Protein AF-A0A2Z6U9G6-F1 (afdb_monomer)

Secondary structure (DSSP, 8-state):
-HHHHHHHHHTT-S-HHHHHHHHHHHHHTT-TTTHHHHHHHHHHHHHHHHIIIIIHHHHHHHHHHHHHHHHHTT-TT-TT-TT-SS-EE-HHHHTTSSSEEEEEEE--TT-SS-EEEEEEESSTTSPPEEEEE-TTS-EEEES-HHHHHHHHHHHH-TTSS--

pLDDT: mean 85.96, std 12.74, range [32.06, 97.88]

Foldseek 3Di:
DLVVVLVCLVVLVDDLVRLVVVLVVCVVVVVVVCNVSSVVSNVVNVVVVLCVLFAVVQQVVQVVLVCVLCVVVVVVPLPQFPVDDGKDWDPCVVVVQFSGKIKDWGDGPPAPFIKMKMWTHRDPPGQIKIWIDASPDDIDIDRDSVVSSVVNVVSPPPDPPDD

Radius of gyration: 22.4 Å; Cα contacts (8 Å, |Δi|>4): 231; chains: 1; bounding box: 48×33×66 Å

Solvent-accessible surface area (backbone atoms only — not comparable to full-atom values): 9119 Å² total; per-residue (Å²): 116,68,63,63,51,52,52,35,40,77,70,59,72,57,54,70,70,55,40,54,52,49,44,55,49,26,62,76,68,68,38,67,87,52,47,64,56,42,55,48,38,52,51,50,51,49,52,52,50,47,37,61,71,54,38,45,56,40,46,51,49,42,50,52,52,52,52,50,52,26,56,74,70,70,41,76,72,58,80,68,37,76,74,56,89,61,81,40,75,34,69,50,31,76,73,65,71,21,66,26,30,21,26,40,58,46,19,58,83,92,49,94,47,54,25,36,46,33,30,35,26,57,44,96,88,47,71,64,34,28,37,31,33,29,49,87,51,75,74,45,77,42,75,44,70,66,62,42,51,50,54,45,53,58,52,66,64,73,81,85,86,86,129

Mean predicted aligned error: 8.93 Å

Sequence (163 aa):
MSDKIVEGIKSGKYDRKQLENLYSNAERLERTELIPFIKEGLKELDSRSYSKRFVKPIRDKVKSIAEEIANSEGWGNWRSNKVGNGIKAGGEMLNGELLAEFYFSYKHESWKRSSYLSVFQKNEDSTVRYTVHSHNKDMVTVDTSNEAIELFKEAIKTEQTNA

Structure (mmCIF, N/CA/C/O backbone):
data_AF-A0A2Z6U9G6-F1
#
_entry.id   AF-A0A2Z6U9G6-F1
#
loop_
_atom_site.group_PDB
_atom_site.id
_atom_site.type_symbol
_atom_site.label_atom_id
_atom_site.label_alt_id
_atom_site.label_comp_id
_atom_site.label_asym_id
_atom_site.label_entity_id
_atom_site.label_seq_id
_atom_site.pdbx_PDB_ins_code
_atom_site.Cartn_x
_atom_site.Cartn_y
_atom_site.Cartn_z
_atom_site.occupancy
_atom_site.B_iso_or_equiv
_atom_site.auth_seq_id
_atom_site.auth_comp_id
_atom_site.auth_asym_id
_atom_site.auth_atom_id
_atom_site.pdbx_PDB_model_num
ATOM 1 N N . MET A 1 1 ? -15.661 19.763 31.426 1.00 60.97 1 MET A N 1
ATOM 2 C CA . MET A 1 1 ? -14.942 18.482 31.689 1.00 60.97 1 MET A CA 1
ATOM 3 C C . MET A 1 1 ? -14.998 17.564 30.473 1.00 60.97 1 MET A C 1
ATOM 5 O O . MET A 1 1 ? -13.963 17.005 30.135 1.00 60.97 1 MET A O 1
ATOM 9 N N . SER A 1 2 ? -16.152 17.459 29.795 1.00 71.19 2 SER A N 1
ATOM 10 C CA . SER A 1 2 ? -16.288 16.782 28.494 1.00 71.19 2 SER A CA 1
ATOM 11 C C . SER A 1 2 ? -15.291 17.295 27.442 1.00 71.19 2 SER A C 1
ATOM 13 O O . SER A 1 2 ? -14.705 16.488 26.733 1.00 71.19 2 SER A O 1
ATOM 15 N N . ASP A 1 3 ? -14.990 18.597 27.420 1.00 81.56 3 ASP A N 1
ATOM 16 C CA . ASP A 1 3 ? -14.116 19.203 26.396 1.00 81.56 3 ASP A CA 1
ATOM 17 C C . ASP A 1 3 ? -12.684 18.652 26.409 1.00 81.56 3 ASP A C 1
ATOM 19 O O . ASP A 1 3 ? -12.157 18.276 25.368 1.00 81.56 3 ASP A O 1
ATOM 23 N N . LYS A 1 4 ? -12.087 18.475 27.597 1.00 90.38 4 LYS A N 1
ATOM 24 C CA . LYS A 1 4 ? -10.744 17.876 27.734 1.00 90.38 4 LYS A CA 1
ATOM 25 C C . LYS A 1 4 ? -10.699 16.423 27.262 1.00 90.38 4 LYS A C 1
ATOM 27 O O . LYS A 1 4 ? -9.665 15.952 26.794 1.00 90.38 4 LYS A O 1
ATOM 32 N N . ILE A 1 5 ? -11.806 15.698 27.426 1.00 89.50 5 ILE A N 1
ATOM 33 C CA . ILE A 1 5 ? -11.925 14.313 26.970 1.00 89.50 5 ILE A CA 1
ATOM 34 C C . ILE A 1 5 ? -12.022 14.293 25.442 1.00 89.50 5 ILE A C 1
ATOM 36 O O . ILE A 1 5 ? -11.287 13.545 24.805 1.00 89.50 5 ILE A O 1
ATOM 40 N N . VAL A 1 6 ? -12.848 15.160 24.849 1.00 91.19 6 VAL A N 1
ATOM 41 C CA . VAL A 1 6 ? -12.969 15.301 23.389 1.00 91.19 6 VAL A CA 1
ATOM 42 C C . VAL A 1 6 ? -11.640 15.714 22.749 1.00 91.19 6 VAL A C 1
ATOM 44 O O . VAL A 1 6 ? -11.227 15.105 21.765 1.00 91.19 6 VAL A O 1
ATOM 47 N N . GLU A 1 7 ? -10.926 16.685 23.320 1.00 92.25 7 GLU A N 1
ATOM 48 C CA . GLU A 1 7 ? -9.577 17.068 22.875 1.00 92.25 7 GLU A CA 1
ATOM 49 C C . GLU A 1 7 ? -8.587 15.898 22.966 1.00 92.25 7 GLU A C 1
ATOM 51 O O . GLU A 1 7 ? -7.790 15.673 22.051 1.00 92.25 7 GLU A O 1
ATOM 56 N N . GLY A 1 8 ? -8.658 15.106 24.040 1.00 90.56 8 GLY A N 1
ATOM 57 C CA . GLY A 1 8 ? -7.858 13.892 24.194 1.00 90.56 8 GLY A CA 1
ATOM 58 C C . GLY A 1 8 ? -8.148 12.844 23.114 1.00 90.56 8 GLY A C 1
ATOM 59 O O . GLY A 1 8 ? -7.222 12.228 22.592 1.00 90.56 8 GLY A O 1
ATOM 60 N N . ILE A 1 9 ? -9.416 12.669 22.731 1.00 89.25 9 ILE A N 1
ATOM 61 C CA . ILE A 1 9 ? -9.805 11.747 21.656 1.00 89.25 9 ILE A CA 1
ATOM 62 C C . ILE A 1 9 ? -9.273 12.243 20.307 1.00 89.25 9 ILE A C 1
ATOM 64 O O . ILE A 1 9 ? -8.567 11.504 19.626 1.00 89.25 9 ILE A O 1
ATOM 68 N N . LYS A 1 10 ? -9.528 13.510 19.958 1.00 87.31 10 LYS A N 1
ATOM 69 C CA . LYS A 1 10 ? -9.100 14.112 18.681 1.00 87.31 10 LYS A CA 1
ATOM 70 C C . LYS A 1 10 ? -7.580 14.160 18.511 1.00 87.31 10 LYS A C 1
ATOM 72 O O . LYS A 1 10 ? -7.074 14.044 17.401 1.00 87.31 10 LYS A O 1
ATOM 77 N N . SER A 1 11 ? -6.836 14.305 19.606 1.00 88.38 11 SER A N 1
ATOM 78 C CA . SER A 1 11 ? -5.367 14.248 19.589 1.00 88.38 11 SER A CA 1
ATOM 79 C C . SER A 1 11 ? -4.804 12.821 19.518 1.00 88.38 11 SER A C 1
ATOM 81 O O . SER A 1 11 ? -3.591 12.652 19.411 1.00 88.38 11 SER A O 1
ATOM 83 N N . GLY A 1 12 ? -5.652 11.784 19.559 1.00 84.44 12 GLY A N 1
ATOM 84 C CA . GLY A 1 12 ? -5.224 10.384 19.551 1.00 84.44 12 GLY A CA 1
ATOM 85 C C . GLY A 1 12 ? -4.509 9.955 20.835 1.00 84.44 12 GLY A C 1
ATOM 86 O O . GLY A 1 12 ? -3.697 9.035 20.801 1.00 84.44 12 GLY A O 1
ATOM 87 N N . LYS A 1 13 ? -4.775 10.631 21.962 1.00 91.38 13 LYS A N 1
ATOM 88 C CA . LYS A 1 13 ? -4.149 10.345 23.263 1.00 91.38 13 LYS A CA 1
ATOM 89 C C . LYS A 1 13 ? -4.531 8.971 23.816 1.00 91.38 13 LYS A C 1
ATOM 91 O O . LYS A 1 13 ? -3.770 8.395 24.590 1.00 91.38 13 LYS A O 1
ATOM 96 N N . TYR A 1 14 ? -5.723 8.495 23.472 1.00 89.69 14 TYR A N 1
ATOM 97 C CA . TYR A 1 14 ? -6.280 7.252 23.987 1.00 89.69 14 TYR A CA 1
ATOM 98 C C . TYR A 1 14 ? -6.016 6.092 23.029 1.00 89.69 14 TYR A C 1
ATOM 100 O O . TYR A 1 14 ? -6.235 6.213 21.824 1.00 89.69 14 TYR A O 1
ATOM 108 N N . ASP A 1 15 ? -5.584 4.958 23.573 1.00 87.81 15 ASP A N 1
ATOM 109 C CA . ASP A 1 15 ? -5.527 3.701 22.831 1.00 87.81 15 ASP A CA 1
ATOM 110 C C . ASP A 1 15 ? -6.925 3.070 22.664 1.00 87.81 15 ASP A C 1
ATOM 112 O O . ASP A 1 15 ? -7.923 3.537 23.223 1.00 87.81 15 ASP A O 1
ATOM 116 N N . ARG A 1 16 ? -7.008 1.981 21.887 1.00 89.56 16 ARG A N 1
ATOM 117 C CA . ARG A 1 16 ? -8.271 1.278 21.617 1.00 89.56 16 ARG A CA 1
ATOM 118 C C . ARG A 1 16 ? -8.993 0.866 22.903 1.00 89.56 16 ARG A C 1
ATOM 120 O O . ARG A 1 16 ? -10.178 1.151 23.045 1.00 89.56 16 ARG A O 1
ATOM 127 N N . LYS A 1 17 ? -8.289 0.224 23.841 1.00 90.81 17 LYS A N 1
ATOM 128 C CA . LYS A 1 17 ? -8.885 -0.291 25.084 1.00 90.81 17 LYS A CA 1
ATOM 129 C C . LYS A 1 17 ? -9.405 0.856 25.949 1.00 90.81 17 LYS A C 1
ATOM 131 O O . LYS A 1 17 ? -10.458 0.746 26.571 1.00 90.81 17 LYS A O 1
ATOM 136 N N . GLN A 1 18 ? -8.676 1.968 25.989 1.00 94.19 18 GLN A N 1
ATOM 137 C CA . GLN A 1 18 ? -9.092 3.180 26.682 1.00 94.19 18 GLN A CA 1
ATOM 138 C C . GLN A 1 18 ? -10.344 3.789 26.047 1.00 94.19 18 GLN A C 1
ATOM 140 O O . GLN A 1 18 ? -11.247 4.158 26.792 1.00 94.19 18 GLN A O 1
ATOM 145 N N . LEU A 1 19 ? -10.441 3.846 24.715 1.00 94.06 19 LEU A N 1
ATOM 146 C CA . LEU A 1 19 ? -11.637 4.337 24.021 1.00 94.06 19 LEU A CA 1
ATOM 147 C C . LEU A 1 19 ? -12.847 3.405 24.184 1.00 94.06 19 LEU A C 1
ATOM 149 O O . LEU A 1 19 ? -13.942 3.898 24.429 1.00 94.06 19 LEU A O 1
ATOM 153 N N . GLU A 1 20 ? -12.669 2.084 24.129 1.00 91.75 20 GLU A N 1
ATOM 154 C CA . GLU A 1 20 ? -13.736 1.097 24.386 1.00 91.75 20 GLU A CA 1
ATOM 155 C C . GLU A 1 20 ? -14.260 1.192 25.832 1.00 91.75 20 GLU A C 1
ATOM 157 O O . GLU A 1 20 ? -15.470 1.192 26.081 1.00 91.75 20 GLU A O 1
ATOM 162 N N . ASN A 1 21 ? -13.359 1.368 26.803 1.00 96.06 21 ASN A N 1
ATOM 163 C CA . ASN A 1 21 ? -13.736 1.640 28.190 1.00 96.06 21 ASN A CA 1
ATOM 164 C C . ASN A 1 21 ? -14.440 2.994 28.345 1.00 96.06 21 ASN A C 1
ATOM 166 O O . ASN A 1 21 ? -15.372 3.120 29.142 1.00 96.06 21 ASN A O 1
ATOM 170 N N . LEU A 1 22 ? -13.994 4.020 27.616 1.00 94.88 22 LEU A N 1
ATOM 171 C CA . LEU A 1 22 ? -14.620 5.338 27.637 1.00 94.88 22 LEU A CA 1
ATOM 172 C C . LEU A 1 22 ? -16.035 5.274 27.054 1.00 94.88 22 LEU A C 1
ATOM 174 O O . LEU A 1 22 ? -16.943 5.871 27.621 1.00 94.88 22 LEU A O 1
ATOM 178 N N . TYR A 1 23 ? -16.222 4.506 25.978 1.00 94.06 23 TYR A N 1
ATOM 179 C CA . TYR A 1 23 ? -17.514 4.235 25.354 1.00 94.06 23 TYR A CA 1
ATOM 180 C C . TYR A 1 23 ? -18.472 3.575 26.347 1.00 94.06 23 TYR A C 1
ATOM 182 O O . TYR A 1 23 ? -19.541 4.109 26.628 1.00 94.06 23 TYR A O 1
ATOM 190 N N . SER A 1 24 ? -18.027 2.477 26.963 1.00 94.00 24 SER A N 1
ATOM 191 C CA . SER A 1 24 ? -18.827 1.702 27.918 1.00 94.00 24 SER A CA 1
ATOM 192 C C . SER A 1 24 ? -19.232 2.541 29.137 1.00 94.00 24 SER A C 1
ATOM 194 O O . SER A 1 24 ? -20.353 2.458 29.633 1.00 94.00 24 SER A O 1
ATOM 196 N N . ASN A 1 25 ? -18.326 3.398 29.621 1.00 95.06 25 ASN A N 1
ATOM 197 C CA . ASN A 1 25 ? -18.629 4.330 30.705 1.00 95.06 25 ASN A CA 1
ATOM 198 C C . ASN A 1 25 ? -19.548 5.472 30.269 1.00 95.06 25 ASN A C 1
ATOM 200 O O . ASN A 1 25 ? -20.386 5.886 31.064 1.00 95.06 25 ASN A O 1
ATOM 204 N N . ALA A 1 26 ? -19.398 5.985 29.047 1.00 94.25 26 ALA A N 1
ATOM 205 C CA . ALA A 1 26 ? -20.276 7.017 28.517 1.00 94.25 26 ALA A CA 1
ATOM 206 C C . ALA A 1 26 ? -21.709 6.494 28.363 1.00 94.25 26 ALA A C 1
ATOM 208 O O . ALA A 1 26 ? -22.635 7.195 28.750 1.00 94.25 26 ALA A O 1
ATOM 209 N N . GLU A 1 27 ? -21.892 5.254 27.900 1.00 93.56 27 GLU A N 1
ATOM 210 C CA . GLU A 1 27 ? -23.205 4.600 27.870 1.00 93.56 27 GLU A CA 1
ATOM 211 C C . GLU A 1 27 ? -23.771 4.413 29.281 1.00 93.56 27 GLU A C 1
ATOM 213 O O . GLU A 1 27 ? -24.878 4.861 29.565 1.00 93.56 27 GLU A O 1
ATOM 218 N N . ARG A 1 28 ? -22.989 3.832 30.201 1.00 96.12 28 ARG A N 1
ATOM 219 C CA . ARG A 1 28 ? -23.424 3.575 31.586 1.00 96.12 28 ARG A CA 1
ATOM 220 C C . ARG A 1 28 ? -23.790 4.846 32.361 1.00 96.12 28 ARG A C 1
ATOM 222 O O . ARG A 1 28 ? -24.611 4.785 33.269 1.00 96.12 28 ARG A O 1
ATOM 229 N N . LEU A 1 29 ? -23.127 5.964 32.069 1.00 95.31 29 LEU A N 1
ATOM 230 C CA . LEU A 1 29 ? -23.327 7.254 32.738 1.00 95.31 29 LEU A CA 1
ATOM 231 C C . LEU A 1 29 ? -24.205 8.220 31.925 1.00 95.31 29 LEU A C 1
ATOM 233 O O . LEU A 1 29 ? -24.252 9.400 32.266 1.00 95.31 29 LEU A O 1
ATOM 237 N N 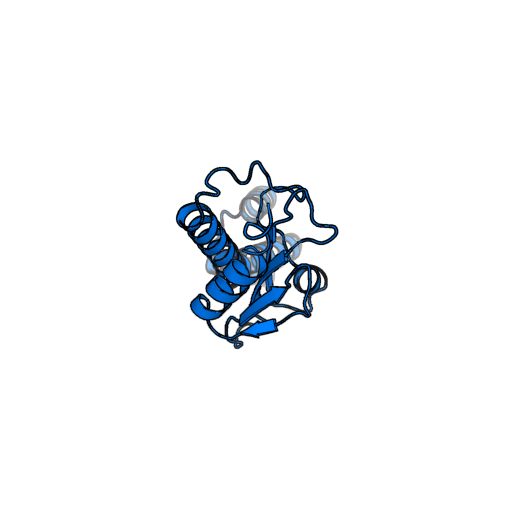. GLU A 1 30 ? -24.837 7.747 30.846 1.00 94.06 30 GLU A N 1
ATOM 238 C CA . GLU A 1 30 ? -25.719 8.534 29.968 1.00 94.06 30 GLU A CA 1
ATOM 239 C C . GLU A 1 30 ? -25.056 9.802 29.387 1.00 94.06 30 GLU A C 1
ATOM 241 O O . GLU A 1 30 ? -25.691 10.821 29.128 1.00 94.06 30 GLU A O 1
ATOM 246 N N . ARG A 1 31 ? -23.744 9.738 29.136 1.00 92.12 31 ARG A N 1
ATOM 247 C CA . ARG A 1 31 ? -22.938 10.813 28.532 1.00 92.12 31 ARG A CA 1
ATOM 248 C C . ARG A 1 31 ? -22.975 10.736 27.013 1.00 92.12 31 ARG A C 1
ATOM 250 O O . ARG A 1 31 ? -21.951 10.554 26.344 1.00 92.12 31 ARG A O 1
ATOM 257 N N . THR A 1 32 ? -24.180 10.833 26.462 1.00 90.88 32 THR A N 1
ATOM 258 C CA . THR A 1 32 ? -24.442 10.662 25.028 1.00 90.88 32 THR A CA 1
ATOM 259 C C . THR A 1 32 ? -23.689 11.665 24.157 1.00 90.88 32 THR A C 1
ATOM 261 O O . THR A 1 32 ? -23.411 11.374 22.997 1.00 90.88 32 THR A O 1
ATOM 264 N N . GLU A 1 33 ? -23.299 12.819 24.706 1.00 93.56 33 GLU A N 1
ATOM 265 C CA . GLU A 1 33 ? -22.529 13.841 23.997 1.00 93.56 33 GLU A CA 1
ATOM 266 C C . GLU A 1 33 ? -21.109 13.387 23.624 1.00 93.56 33 GLU A C 1
ATOM 268 O O . GLU A 1 33 ? -20.523 13.910 22.679 1.00 93.56 33 GLU A O 1
ATOM 273 N N . LEU A 1 34 ? -20.547 12.407 24.342 1.00 92.31 34 LEU A N 1
ATOM 274 C CA . LEU A 1 34 ? -19.197 11.894 24.090 1.00 92.31 34 LEU A CA 1
ATOM 275 C C . LEU A 1 34 ? -19.174 10.775 23.043 1.00 92.31 34 LEU A C 1
ATOM 277 O O . LEU A 1 34 ? -18.161 10.581 22.371 1.00 92.31 34 LEU A O 1
ATOM 281 N N . ILE A 1 35 ? -20.284 10.053 22.887 1.00 92.31 35 ILE A N 1
ATOM 282 C CA . ILE A 1 35 ? -20.387 8.848 22.055 1.00 92.31 35 ILE A CA 1
ATOM 283 C C . ILE A 1 35 ? -19.902 9.069 20.607 1.00 92.31 35 ILE A C 1
ATOM 285 O O . ILE A 1 35 ? -19.112 8.244 20.135 1.00 92.31 35 ILE A O 1
ATOM 289 N N . PRO A 1 36 ? -20.291 10.147 19.890 1.00 92.50 36 PRO A N 1
ATOM 290 C CA . PRO A 1 36 ? -19.844 10.369 18.513 1.00 92.50 36 PRO A CA 1
ATOM 291 C C . PRO A 1 36 ? -18.324 10.504 18.393 1.00 92.50 36 PRO A C 1
ATOM 293 O O . PRO A 1 36 ? -17.721 9.865 17.534 1.00 92.50 36 PRO A O 1
ATOM 296 N N . PHE A 1 37 ? -17.696 11.260 19.300 1.00 92.94 37 PHE A N 1
ATOM 297 C CA . PHE A 1 37 ? -16.248 11.473 19.294 1.00 92.94 37 PHE A CA 1
ATOM 298 C C . PHE A 1 37 ? -15.491 10.177 19.566 1.00 92.94 37 PHE A C 1
ATOM 300 O O . PHE A 1 37 ? -14.481 9.904 18.928 1.00 92.94 37 PHE A O 1
ATOM 307 N N . ILE A 1 38 ? -15.991 9.345 20.481 1.00 91.88 38 ILE A N 1
ATOM 308 C CA . ILE A 1 38 ? -15.369 8.057 20.806 1.00 91.88 38 ILE A CA 1
ATOM 309 C C . ILE A 1 38 ? -15.441 7.105 19.613 1.00 91.88 38 ILE A C 1
ATOM 311 O O . ILE A 1 38 ? -14.436 6.485 19.265 1.00 91.88 38 ILE A O 1
ATOM 315 N N . LYS A 1 39 ? -16.610 7.017 18.959 1.00 89.50 39 LYS A N 1
ATOM 316 C CA . LYS A 1 39 ? -16.786 6.213 17.740 1.00 89.50 39 LYS A CA 1
ATOM 317 C C . LYS A 1 39 ? -15.865 6.692 16.617 1.00 89.50 39 LYS A C 1
ATOM 319 O O . LYS A 1 39 ? -15.264 5.867 15.933 1.00 89.50 39 LYS A O 1
ATOM 324 N N . GLU A 1 40 ? -15.725 8.005 16.448 1.00 87.38 40 GLU A N 1
ATOM 325 C CA . GLU A 1 40 ? -14.802 8.602 15.480 1.00 87.38 40 GLU A CA 1
ATOM 326 C C . GLU A 1 40 ? -13.338 8.271 15.808 1.00 87.38 40 GLU A C 1
ATOM 328 O O . GLU A 1 40 ? -12.615 7.799 14.936 1.00 87.38 40 GLU A O 1
ATOM 333 N N . GLY A 1 41 ? -12.922 8.394 17.072 1.00 87.50 41 GLY A N 1
ATOM 334 C CA . GLY A 1 41 ? -11.574 8.028 17.514 1.00 87.50 41 GLY A CA 1
ATOM 335 C C . GLY A 1 41 ? -11.247 6.544 17.306 1.00 87.50 41 GLY A C 1
ATOM 336 O O . GLY A 1 41 ? -10.153 6.213 16.851 1.00 87.50 41 GLY A O 1
ATOM 337 N N . LEU A 1 42 ? -12.202 5.645 17.576 1.00 87.25 42 LEU A N 1
ATOM 338 C CA . LEU A 1 42 ? -12.059 4.213 17.285 1.00 87.25 42 LEU A CA 1
ATOM 339 C C . LEU A 1 42 ? -11.915 3.963 15.778 1.00 87.25 42 LEU A C 1
ATOM 341 O O . LEU A 1 42 ? -11.008 3.248 15.359 1.00 87.25 42 LEU A O 1
ATOM 345 N N . LYS A 1 43 ? -12.744 4.612 14.951 1.00 84.94 43 LYS A N 1
ATOM 346 C CA . LYS A 1 43 ? -12.653 4.528 13.486 1.00 84.94 43 LYS A CA 1
ATOM 347 C C . LYS A 1 43 ? -11.306 5.038 12.964 1.00 84.94 43 LYS A C 1
ATOM 349 O O . LYS A 1 43 ? -10.725 4.433 12.064 1.00 84.94 43 LYS A O 1
ATOM 354 N N . GLU A 1 44 ? -10.798 6.138 13.512 1.00 84.25 44 GLU A N 1
ATOM 355 C CA . GLU A 1 44 ? -9.487 6.675 13.147 1.00 84.25 44 GLU A CA 1
ATOM 356 C C . GLU A 1 44 ? -8.344 5.735 13.532 1.00 84.25 44 GLU A C 1
ATOM 358 O O . GLU A 1 44 ? -7.444 5.513 12.719 1.00 84.25 44 GLU A O 1
ATOM 363 N N . LEU A 1 45 ? -8.363 5.174 14.746 1.00 83.62 45 LEU A N 1
ATOM 364 C CA . LEU A 1 45 ? -7.374 4.179 15.169 1.00 83.62 45 LEU A CA 1
ATOM 365 C C . LEU A 1 45 ? -7.373 2.972 14.234 1.00 83.62 45 LEU A C 1
ATOM 367 O O . LEU A 1 45 ? -6.302 2.494 13.856 1.00 83.62 45 LEU A O 1
ATOM 371 N N . ASP A 1 46 ? -8.553 2.528 13.819 1.00 80.88 46 ASP A N 1
ATOM 372 C CA . ASP A 1 46 ? -8.711 1.370 12.945 1.00 80.88 46 ASP A CA 1
ATOM 373 C C . ASP A 1 46 ? -8.204 1.661 11.548 1.00 80.88 46 ASP A C 1
ATOM 375 O O . ASP A 1 46 ? -7.427 0.877 11.013 1.00 80.88 46 ASP A O 1
ATOM 379 N N . SER A 1 47 ? -8.511 2.841 11.015 1.00 79.06 47 SER A N 1
ATOM 380 C CA . SER A 1 47 ? -7.943 3.331 9.759 1.00 79.06 47 SER A CA 1
ATOM 381 C C . SER A 1 47 ? -6.411 3.438 9.813 1.00 79.06 47 SER A C 1
ATOM 383 O O . SER A 1 47 ? -5.718 2.992 8.896 1.00 79.06 47 SER A O 1
ATOM 385 N N . ARG A 1 48 ? -5.838 3.958 10.910 1.00 81.44 48 ARG A N 1
ATOM 386 C CA . ARG A 1 48 ? -4.375 4.037 11.095 1.00 81.44 48 ARG A CA 1
ATOM 387 C C . ARG A 1 48 ? -3.741 2.650 11.193 1.00 81.44 48 ARG A C 1
ATOM 389 O O . ARG A 1 48 ? -2.702 2.410 10.575 1.00 81.44 48 ARG A O 1
ATOM 396 N N . SER A 1 49 ? -4.353 1.745 11.953 1.00 81.31 49 SER A N 1
ATOM 397 C CA . SER A 1 49 ? -3.902 0.357 12.100 1.00 81.31 49 SER A CA 1
ATOM 398 C C . SER A 1 49 ? -3.955 -0.382 10.762 1.00 81.31 49 SER A C 1
ATOM 400 O O . SER A 1 49 ? -2.967 -0.983 10.341 1.00 81.31 49 SER A O 1
ATOM 402 N N . TYR A 1 50 ? -5.067 -0.243 10.044 1.00 80.00 50 TYR A N 1
ATOM 403 C CA . TYR A 1 50 ? -5.281 -0.783 8.708 1.00 80.00 50 TYR A CA 1
ATOM 404 C C . TYR A 1 50 ? -4.238 -0.261 7.715 1.00 80.00 50 TYR A C 1
ATOM 406 O O . TYR A 1 50 ? -3.557 -1.042 7.051 1.00 80.00 50 TYR A O 1
ATOM 414 N N . SER A 1 51 ? -4.024 1.058 7.681 1.00 83.88 51 SER A N 1
ATOM 415 C CA . SER A 1 51 ? -3.001 1.681 6.840 1.00 83.88 51 SER A CA 1
ATOM 416 C C . SER A 1 51 ? -1.607 1.130 7.149 1.00 83.88 51 SER A C 1
ATOM 418 O O . SER A 1 51 ? -0.855 0.781 6.241 1.00 83.88 51 SER A O 1
ATOM 420 N N . LYS A 1 52 ? -1.267 0.960 8.431 1.00 86.44 52 LYS A N 1
ATOM 421 C CA . LYS A 1 52 ? 0.013 0.377 8.851 1.00 86.44 52 LYS A CA 1
ATOM 422 C C . LYS A 1 52 ? 0.157 -1.097 8.453 1.00 86.44 52 LYS A C 1
ATOM 424 O O . LYS A 1 52 ? 1.269 -1.509 8.133 1.00 86.44 52 LYS A O 1
ATOM 429 N N . ARG A 1 53 ? -0.924 -1.880 8.505 1.00 85.25 53 ARG A N 1
ATOM 430 C CA . ARG A 1 53 ? -0.911 -3.329 8.256 1.00 85.25 53 ARG A CA 1
ATOM 431 C C . ARG A 1 53 ? -0.933 -3.683 6.771 1.00 85.25 53 ARG A C 1
ATOM 433 O O . ARG A 1 53 ? -0.277 -4.645 6.393 1.00 85.25 53 ARG A O 1
ATOM 440 N N . PHE A 1 54 ? -1.648 -2.915 5.953 1.00 86.69 54 PHE A N 1
ATOM 441 C CA . PHE A 1 54 ? -1.931 -3.289 4.565 1.00 86.69 54 PHE A CA 1
ATOM 442 C C . PHE A 1 54 ? -1.428 -2.265 3.547 1.00 86.69 54 PHE A C 1
ATOM 444 O O . PHE A 1 54 ? -0.789 -2.627 2.568 1.00 86.69 54 PHE A O 1
ATOM 451 N N . VAL A 1 55 ? -1.632 -0.970 3.791 1.00 89.19 55 VAL A N 1
ATOM 452 C CA . VAL A 1 55 ? -1.298 0.078 2.808 1.00 89.19 55 VAL A CA 1
ATOM 453 C C . VAL A 1 55 ? 0.203 0.380 2.793 1.00 89.19 55 VAL A C 1
ATOM 455 O O . VAL A 1 55 ? 0.844 0.387 1.741 1.00 89.19 55 VAL A O 1
ATOM 458 N N . LYS A 1 56 ? 0.789 0.624 3.970 1.00 90.94 56 LYS A N 1
ATOM 459 C CA . LYS A 1 56 ? 2.198 1.001 4.117 1.00 90.94 56 LYS A CA 1
ATOM 460 C C . LYS A 1 56 ? 3.162 -0.078 3.597 1.00 90.94 56 LYS A C 1
ATOM 462 O O . LYS A 1 56 ? 4.054 0.299 2.840 1.00 90.94 56 LYS A O 1
ATOM 467 N N . PRO A 1 57 ? 2.997 -1.380 3.910 1.00 94.12 57 PRO A N 1
ATOM 468 C CA . PRO A 1 57 ? 3.905 -2.413 3.410 1.00 94.12 57 PRO A CA 1
ATOM 469 C C . PRO A 1 57 ? 3.940 -2.496 1.882 1.00 94.12 57 PRO A C 1
ATOM 471 O O . PRO A 1 57 ? 5.017 -2.644 1.309 1.00 94.12 57 PRO A O 1
ATOM 474 N N . ILE A 1 58 ? 2.792 -2.334 1.214 1.00 96.00 58 ILE A N 1
ATOM 475 C CA . ILE A 1 58 ? 2.721 -2.330 -0.253 1.00 96.00 58 ILE A CA 1
ATOM 476 C C . ILE A 1 58 ? 3.440 -1.103 -0.816 1.00 96.00 58 ILE A C 1
ATOM 478 O O . ILE A 1 58 ? 4.297 -1.241 -1.686 1.00 96.00 58 ILE A O 1
ATOM 482 N N . ARG A 1 59 ? 3.176 0.094 -0.275 1.00 94.81 59 ARG A N 1
ATOM 483 C CA . ARG A 1 59 ? 3.866 1.323 -0.697 1.00 94.81 59 ARG A CA 1
ATOM 484 C C . ARG A 1 59 ? 5.386 1.223 -0.529 1.00 94.81 59 ARG A C 1
ATOM 486 O O . ARG A 1 59 ? 6.126 1.593 -1.442 1.00 94.81 59 ARG A O 1
ATOM 493 N N . ASP A 1 60 ? 5.840 0.728 0.620 1.00 94.25 60 ASP A N 1
ATOM 494 C CA . ASP A 1 60 ? 7.261 0.559 0.933 1.00 94.25 60 ASP A CA 1
ATOM 495 C C . ASP A 1 60 ? 7.904 -0.500 0.015 1.00 94.25 60 ASP A C 1
ATOM 497 O O . ASP A 1 60 ? 9.027 -0.305 -0.451 1.00 94.25 60 ASP A O 1
ATOM 501 N N . LYS A 1 61 ? 7.176 -1.572 -0.338 1.00 95.56 61 LYS A N 1
ATOM 502 C CA . LYS A 1 61 ? 7.628 -2.586 -1.304 1.00 95.56 61 LYS A CA 1
ATOM 503 C C . LYS A 1 61 ? 7.836 -1.997 -2.700 1.00 95.56 61 LYS A C 1
ATOM 505 O O . LYS A 1 61 ? 8.888 -2.227 -3.289 1.00 95.56 61 LYS A O 1
ATOM 510 N N . VAL A 1 62 ? 6.888 -1.206 -3.214 1.00 95.31 62 VAL A N 1
ATOM 511 C CA . VAL A 1 62 ? 7.042 -0.522 -4.516 1.00 95.31 62 VAL A CA 1
ATOM 512 C C . VAL A 1 62 ? 8.234 0.428 -4.483 1.00 95.31 62 VAL A C 1
ATOM 514 O O . VAL A 1 62 ? 9.021 0.455 -5.424 1.00 95.31 62 VAL A O 1
ATOM 517 N N . LYS A 1 63 ? 8.397 1.181 -3.388 1.00 92.75 63 LYS A N 1
ATOM 518 C CA . LYS A 1 63 ? 9.539 2.082 -3.205 1.00 92.75 63 LYS A CA 1
ATOM 519 C C . LYS A 1 63 ? 10.869 1.330 -3.260 1.00 92.75 63 LYS A C 1
ATOM 521 O O . LYS A 1 63 ? 11.748 1.733 -4.012 1.00 92.75 63 LYS A O 1
ATOM 526 N N . SER A 1 64 ? 10.981 0.226 -2.524 1.00 93.62 64 SER A N 1
ATOM 527 C CA . SER A 1 64 ? 12.179 -0.619 -2.521 1.00 93.62 64 SER A CA 1
ATOM 528 C C . SER A 1 64 ? 12.501 -1.164 -3.914 1.00 93.62 64 SER A C 1
ATOM 530 O O . SER A 1 64 ? 13.655 -1.128 -4.321 1.00 93.62 64 SER A O 1
ATOM 532 N N . ILE A 1 65 ? 11.493 -1.639 -4.654 1.00 93.94 65 ILE A N 1
ATOM 533 C CA . ILE A 1 65 ? 11.663 -2.143 -6.027 1.00 93.94 65 ILE A CA 1
ATOM 534 C C . ILE A 1 65 ? 12.135 -1.026 -6.964 1.00 93.94 65 ILE A C 1
ATOM 536 O O . ILE A 1 65 ? 13.051 -1.215 -7.760 1.00 93.94 65 ILE A O 1
ATOM 540 N N . ALA A 1 66 ? 11.520 0.153 -6.864 1.00 90.50 66 ALA A N 1
ATOM 541 C CA . ALA A 1 66 ? 11.885 1.306 -7.673 1.00 90.50 66 ALA A CA 1
ATOM 542 C C . ALA A 1 66 ? 13.346 1.722 -7.418 1.00 90.50 66 ALA A C 1
ATOM 544 O O . ALA A 1 66 ? 14.091 1.971 -8.365 1.00 90.50 66 ALA A O 1
ATOM 545 N N . GLU A 1 67 ? 13.772 1.766 -6.153 1.00 88.56 67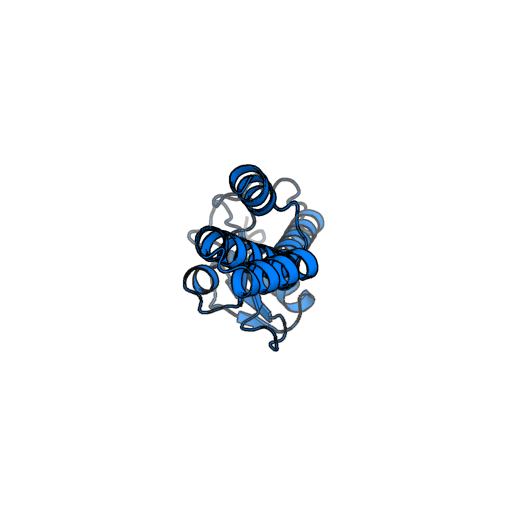 GLU A N 1
ATOM 546 C CA . GLU A 1 67 ? 15.156 2.060 -5.760 1.00 88.56 67 GLU A CA 1
ATOM 547 C C . GLU A 1 67 ? 16.138 0.989 -6.259 1.00 88.56 67 GLU A C 1
ATOM 549 O O . GLU A 1 67 ? 17.194 1.331 -6.789 1.00 88.56 67 GLU A O 1
ATOM 554 N N . GLU A 1 68 ? 15.784 -0.295 -6.161 1.00 90.44 68 GLU A N 1
ATOM 555 C CA . GLU A 1 68 ? 16.587 -1.411 -6.677 1.00 90.44 68 GLU A CA 1
ATOM 556 C C . GLU A 1 68 ? 16.820 -1.298 -8.189 1.00 90.44 68 GLU A C 1
ATOM 558 O O . GLU A 1 68 ? 17.961 -1.349 -8.659 1.00 90.44 68 GLU A O 1
ATOM 563 N N . ILE A 1 69 ? 15.751 -1.089 -8.960 1.00 88.25 69 ILE A N 1
ATOM 564 C CA . ILE A 1 69 ? 15.838 -0.931 -10.415 1.00 88.25 69 ILE A CA 1
ATOM 565 C C . ILE A 1 69 ? 16.664 0.309 -10.757 1.00 88.25 69 ILE A C 1
ATOM 567 O O . ILE A 1 69 ? 17.579 0.230 -11.573 1.00 88.25 69 ILE A O 1
ATOM 571 N N . ALA A 1 70 ? 16.406 1.436 -10.088 1.00 82.50 70 ALA A N 1
ATOM 572 C CA . ALA A 1 70 ? 17.132 2.672 -10.349 1.00 82.50 70 ALA A CA 1
ATOM 573 C C . ALA A 1 70 ? 18.642 2.543 -10.090 1.00 82.50 70 ALA A C 1
ATOM 575 O O . ALA A 1 70 ? 19.441 3.086 -10.853 1.00 82.50 70 ALA A O 1
ATOM 576 N N . ASN A 1 71 ? 19.031 1.815 -9.040 1.00 83.25 71 ASN A N 1
ATOM 577 C CA . ASN A 1 71 ? 20.432 1.553 -8.721 1.00 83.25 71 ASN A CA 1
ATOM 578 C C . ASN A 1 71 ? 21.071 0.571 -9.714 1.00 83.25 71 ASN A C 1
ATOM 580 O O . ASN A 1 71 ? 22.162 0.840 -10.213 1.00 83.25 71 ASN A O 1
ATOM 584 N N . SER A 1 72 ? 20.399 -0.546 -10.013 1.00 83.00 72 SER A N 1
ATOM 585 C CA . SER A 1 72 ? 20.939 -1.603 -10.884 1.00 83.00 72 SER A CA 1
ATOM 586 C C . SER A 1 72 ? 21.128 -1.161 -12.337 1.00 83.00 72 SER A C 1
ATOM 588 O O . SER A 1 72 ? 22.110 -1.541 -12.965 1.00 83.00 72 SER A O 1
ATOM 590 N N . GLU A 1 73 ? 20.243 -0.310 -12.853 1.00 76.62 73 GLU A N 1
ATOM 591 C CA . GLU A 1 73 ? 20.294 0.166 -14.239 1.00 76.62 73 GLU A CA 1
ATOM 592 C C . GLU A 1 73 ? 21.098 1.473 -14.397 1.00 76.62 7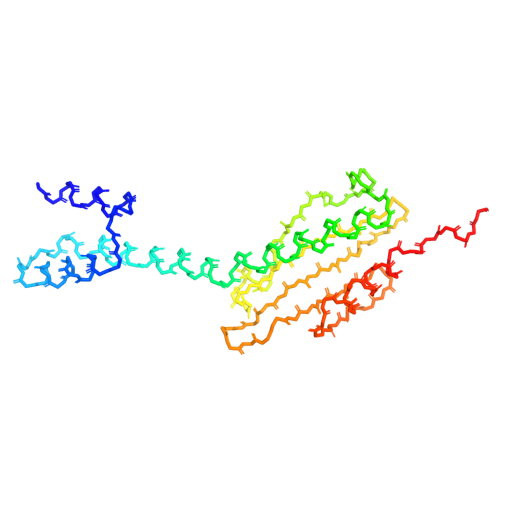3 GLU A C 1
ATOM 594 O O . GLU A 1 73 ? 21.126 2.078 -15.469 1.00 76.62 73 GLU A O 1
ATOM 599 N N . GLY A 1 74 ? 21.754 1.955 -13.331 1.00 67.81 74 GLY A N 1
ATOM 600 C CA . GLY A 1 74 ? 22.513 3.212 -13.362 1.00 67.81 74 GLY A CA 1
ATOM 601 C C . GLY A 1 74 ? 21.632 4.451 -13.559 1.00 67.81 74 GLY A C 1
ATOM 602 O O . GLY A 1 74 ? 22.111 5.541 -13.869 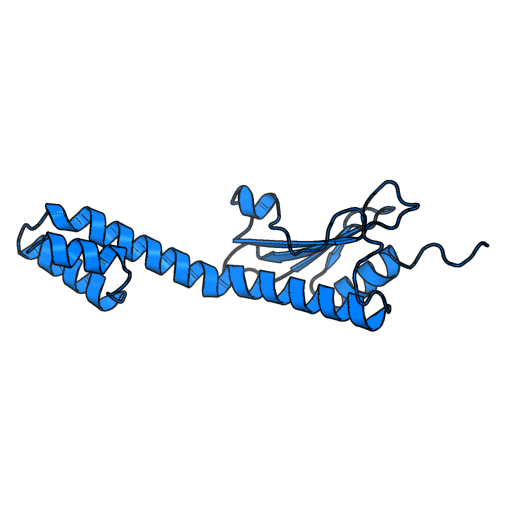1.00 67.81 74 GLY A O 1
ATOM 603 N N . TR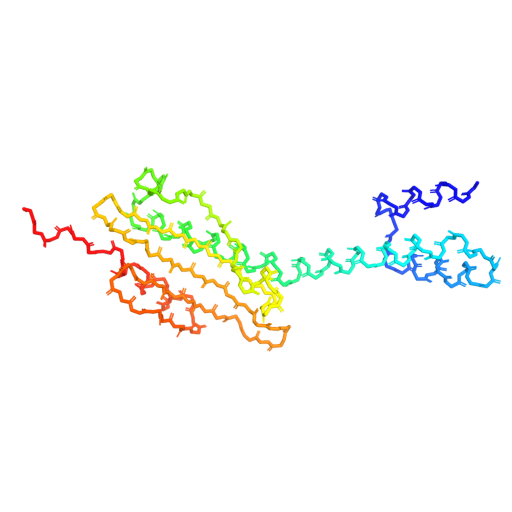P A 1 75 ? 20.327 4.319 -13.340 1.00 65.75 75 TRP A N 1
ATOM 604 C CA . TRP A 1 75 ? 19.332 5.378 -13.475 1.00 65.75 75 TRP A CA 1
ATOM 605 C C . TRP A 1 75 ? 19.253 6.281 -12.249 1.00 65.75 75 TRP A C 1
ATOM 607 O O . TRP A 1 75 ? 18.208 6.889 -12.005 1.00 65.75 75 TRP A O 1
ATOM 617 N N . GLY A 1 76 ? 20.342 6.377 -11.485 1.00 48.03 76 GLY A N 1
ATOM 618 C CA . GLY A 1 76 ? 20.426 6.846 -10.099 1.00 48.03 76 GLY A CA 1
ATOM 619 C C . GLY A 1 76 ? 19.960 8.272 -9.796 1.00 48.03 76 GLY A C 1
ATOM 620 O O . GLY A 1 76 ? 20.282 8.790 -8.739 1.00 48.03 76 GLY A O 1
ATOM 621 N N . ASN A 1 77 ? 19.203 8.932 -10.672 1.00 51.38 77 ASN A N 1
ATOM 622 C CA . ASN A 1 77 ? 18.447 10.131 -10.328 1.00 51.38 77 ASN A CA 1
ATOM 623 C C . ASN A 1 77 ? 17.061 10.235 -10.976 1.00 51.38 77 ASN A C 1
ATOM 625 O O . ASN A 1 77 ? 16.427 11.280 -10.826 1.00 51.38 77 ASN A O 1
ATOM 629 N N . TRP A 1 78 ? 16.599 9.235 -11.739 1.00 58.81 78 TRP A N 1
ATOM 630 C CA . TRP A 1 78 ? 15.334 9.312 -12.476 1.00 58.81 78 TRP A CA 1
ATOM 631 C C . TRP A 1 78 ? 15.175 10.613 -13.306 1.00 58.81 78 TRP A C 1
ATOM 633 O O . TRP A 1 78 ? 14.067 11.063 -13.598 1.00 58.81 78 TRP A O 1
ATOM 643 N N . ARG A 1 79 ? 16.288 11.278 -13.647 1.00 56.09 79 ARG A N 1
ATOM 644 C CA . ARG A 1 79 ? 16.300 12.626 -14.247 1.00 56.09 79 ARG A CA 1
ATOM 645 C C . ARG A 1 79 ? 15.745 12.626 -15.665 1.00 56.09 79 ARG A C 1
ATOM 647 O O . ARG A 1 79 ? 15.210 13.636 -16.102 1.00 56.09 79 ARG A O 1
ATOM 654 N N . SER A 1 80 ? 15.856 11.497 -16.361 1.00 61.50 80 SER A N 1
ATOM 655 C CA . SER A 1 80 ? 15.296 11.289 -17.697 1.00 61.50 80 SER A CA 1
ATOM 656 C C . SER A 1 80 ? 13.819 10.882 -17.683 1.00 61.50 80 SER A C 1
ATOM 658 O O . SER A 1 80 ? 13.207 10.813 -18.746 1.00 61.50 80 SER A O 1
ATOM 660 N N . ASN A 1 81 ? 13.218 10.632 -16.513 1.00 68.44 81 ASN A N 1
ATOM 661 C CA . ASN A 1 81 ? 11.833 10.187 -16.425 1.00 68.44 81 ASN A CA 1
ATOM 662 C C . ASN A 1 81 ? 10.849 11.341 -16.676 1.00 68.44 81 ASN A C 1
ATOM 664 O O . ASN A 1 81 ? 10.690 12.239 -15.847 1.00 68.44 81 ASN A O 1
ATOM 668 N N . LYS A 1 82 ? 10.123 11.295 -17.796 1.00 67.06 82 LYS A N 1
ATOM 669 C CA . LYS A 1 82 ? 9.181 12.362 -18.186 1.00 67.06 82 LYS A CA 1
ATOM 670 C C . LYS A 1 82 ? 7.839 12.336 -17.436 1.00 67.06 82 LYS A C 1
ATOM 672 O O . LYS A 1 82 ? 7.045 13.254 -17.611 1.00 67.06 82 LYS A O 1
ATOM 677 N N . VAL A 1 83 ? 7.558 11.309 -16.623 1.00 64.69 83 VAL A N 1
ATOM 678 C CA . VAL A 1 83 ? 6.273 11.160 -15.894 1.00 64.69 83 VAL A CA 1
ATOM 679 C C . VAL A 1 83 ? 6.365 11.426 -14.384 1.00 64.69 83 VAL A C 1
ATOM 681 O O . VAL A 1 83 ? 5.409 11.158 -13.642 1.00 64.69 83 VAL A O 1
ATOM 684 N N . GLY A 1 84 ? 7.490 12.000 -13.945 1.00 66.25 84 GLY A N 1
ATOM 685 C CA . GLY A 1 84 ? 7.756 12.367 -12.556 1.00 66.25 84 GLY A CA 1
ATOM 686 C C . GLY A 1 84 ? 8.150 11.177 -11.681 1.00 66.25 84 GLY A C 1
ATOM 687 O O . GLY A 1 84 ? 7.766 10.034 -11.929 1.00 66.25 84 GLY A O 1
ATOM 688 N N . ASN A 1 85 ? 8.916 11.465 -10.631 1.00 71.75 85 ASN A N 1
ATOM 689 C CA . ASN A 1 85 ? 9.521 10.450 -9.775 1.00 71.75 85 ASN A CA 1
ATOM 690 C C . ASN A 1 85 ? 8.712 10.338 -8.496 1.00 71.75 85 ASN A C 1
ATOM 692 O O . ASN A 1 85 ? 8.602 11.299 -7.738 1.00 71.75 85 ASN A O 1
ATOM 696 N N . GLY A 1 86 ? 8.105 9.179 -8.279 1.00 79.75 86 GLY A N 1
ATOM 697 C CA . GLY A 1 86 ? 7.308 8.960 -7.090 1.00 79.75 86 GLY A CA 1
ATOM 698 C C . GLY A 1 86 ? 6.450 7.714 -7.167 1.00 79.75 86 GLY A C 1
ATOM 699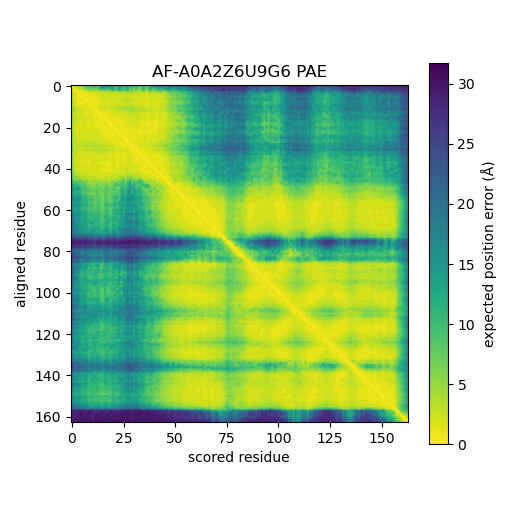 O O . GLY A 1 86 ? 6.118 7.216 -8.241 1.00 79.75 86 GLY A O 1
ATOM 700 N N . ILE A 1 87 ? 6.082 7.256 -5.978 1.00 90.69 87 ILE A N 1
ATOM 701 C CA . ILE A 1 87 ? 5.137 6.168 -5.773 1.00 90.69 87 ILE A CA 1
ATOM 702 C C . ILE A 1 87 ? 3.735 6.764 -5.784 1.00 90.69 87 ILE A C 1
ATOM 704 O O . ILE A 1 87 ? 3.436 7.657 -4.986 1.00 90.69 87 ILE A O 1
ATOM 708 N N . LYS A 1 88 ? 2.896 6.283 -6.695 1.00 92.31 88 LYS A N 1
ATOM 709 C CA . LYS A 1 88 ? 1.526 6.746 -6.919 1.00 92.31 88 LYS A CA 1
ATOM 710 C C . LYS A 1 88 ? 0.547 5.682 -6.430 1.00 92.31 88 LYS A C 1
ATOM 712 O O . LYS A 1 88 ? 0.848 4.494 -6.511 1.00 92.31 88 LYS A O 1
ATOM 717 N N . ALA A 1 89 ? -0.592 6.112 -5.892 1.00 92.25 89 ALA A N 1
ATOM 718 C CA . ALA A 1 89 ? -1.689 5.207 -5.557 1.00 92.25 89 ALA A CA 1
ATOM 719 C C . ALA A 1 89 ? -2.412 4.790 -6.842 1.00 92.25 89 ALA A C 1
ATOM 721 O O . ALA A 1 89 ? -2.639 5.633 -7.713 1.00 92.25 89 ALA A O 1
ATOM 722 N N . GLY A 1 90 ? -2.737 3.507 -6.959 1.00 90.44 90 GLY A N 1
ATOM 723 C CA . GLY A 1 90 ? -3.465 2.958 -8.096 1.00 90.44 90 GLY A CA 1
ATOM 724 C C . GLY A 1 90 ? -4.941 3.356 -8.106 1.00 90.44 90 GLY A C 1
ATOM 725 O O . GLY A 1 90 ? -5.529 3.645 -7.062 1.00 90.44 90 GLY A O 1
ATOM 726 N N . GLY A 1 91 ? -5.539 3.400 -9.297 1.00 87.19 91 GLY A N 1
ATOM 727 C CA . GLY A 1 91 ? -6.936 3.804 -9.467 1.00 87.19 91 GLY A CA 1
ATOM 728 C C . GLY A 1 91 ? -7.914 2.840 -8.797 1.00 87.19 91 GLY A C 1
ATOM 729 O O . GLY A 1 91 ? -8.863 3.287 -8.159 1.00 87.19 91 GLY A O 1
ATOM 730 N N . GLU A 1 92 ? -7.640 1.535 -8.862 1.00 89.25 92 GLU A N 1
ATOM 731 C CA . GLU A 1 92 ? -8.498 0.506 -8.264 1.00 89.25 92 GLU A CA 1
ATOM 732 C C . GLU A 1 92 ? -8.504 0.607 -6.728 1.00 89.25 92 GLU A C 1
ATOM 734 O O . GLU A 1 92 ? -9.543 0.439 -6.091 1.00 89.25 92 GLU A O 1
ATOM 739 N N . MET A 1 93 ? -7.378 0.993 -6.110 1.00 90.00 93 MET A N 1
ATOM 740 C CA . MET A 1 93 ? -7.335 1.322 -4.677 1.00 90.00 93 MET A CA 1
ATOM 741 C C . MET A 1 93 ? -8.187 2.556 -4.346 1.00 90.00 93 MET A C 1
ATOM 743 O O . MET A 1 93 ? -8.926 2.548 -3.363 1.00 90.00 93 MET A O 1
ATOM 747 N N . LEU A 1 94 ? -8.098 3.626 -5.144 1.00 80.62 94 LEU A N 1
ATOM 748 C CA . LEU A 1 94 ? -8.869 4.856 -4.908 1.00 80.62 94 LEU A CA 1
ATOM 749 C C . LEU A 1 94 ? -10.380 4.638 -5.063 1.00 80.62 94 LEU A C 1
ATOM 751 O O . LEU A 1 94 ? -11.163 5.294 -4.377 1.00 80.62 94 LEU A O 1
ATOM 755 N N . ASN A 1 95 ? -10.772 3.697 -5.920 1.00 86.62 95 ASN A N 1
ATOM 756 C CA . ASN A 1 95 ? -12.162 3.305 -6.137 1.00 86.62 95 ASN A CA 1
ATOM 757 C C . ASN A 1 95 ? -12.661 2.248 -5.132 1.00 86.62 95 ASN A C 1
ATOM 759 O O . ASN A 1 95 ? -13.842 1.907 -5.146 1.00 86.62 95 ASN A O 1
ATOM 763 N N . GLY A 1 96 ? -11.792 1.742 -4.248 1.00 79.88 96 GLY A N 1
ATOM 764 C CA . GLY A 1 96 ? -12.139 0.739 -3.236 1.00 79.88 96 GLY A CA 1
ATOM 765 C C . GLY A 1 96 ? -12.244 -0.698 -3.760 1.00 79.88 96 GLY A C 1
ATOM 766 O O . GLY A 1 96 ? -12.777 -1.558 -3.064 1.00 79.88 96 GLY A O 1
ATOM 767 N N . GLU A 1 97 ? -11.747 -0.970 -4.967 1.00 88.62 97 GLU A N 1
ATOM 768 C CA . GLU A 1 97 ? -11.750 -2.300 -5.594 1.00 88.62 97 GLU A CA 1
ATOM 769 C C . GLU A 1 97 ? -10.585 -3.173 -5.102 1.00 88.62 97 GLU A C 1
ATOM 771 O O . GLU A 1 97 ? -10.711 -4.398 -5.016 1.00 88.62 97 GLU A O 1
ATOM 776 N N . LEU A 1 98 ? -9.466 -2.538 -4.737 1.00 90.31 98 LEU A N 1
ATOM 777 C CA . LEU A 1 98 ? -8.305 -3.179 -4.124 1.00 90.31 98 LEU A CA 1
ATOM 778 C C . LEU A 1 98 ? -8.037 -2.624 -2.724 1.00 90.31 98 LEU A C 1
ATOM 780 O O . LEU A 1 98 ? -8.122 -1.420 -2.486 1.00 90.31 98 LEU A O 1
ATOM 784 N N . LEU A 1 99 ? -7.622 -3.513 -1.818 1.00 90.38 99 LEU A N 1
ATOM 785 C CA . LEU A 1 99 ? -7.148 -3.172 -0.472 1.00 90.38 99 LEU A CA 1
ATOM 786 C C . LEU A 1 99 ? -6.008 -2.146 -0.514 1.00 90.38 99 LEU A C 1
ATOM 788 O O . LEU A 1 99 ? -5.981 -1.182 0.250 1.00 90.38 99 LEU A O 1
ATOM 792 N N . ALA A 1 100 ? -5.040 -2.385 -1.397 1.00 92.88 100 ALA A N 1
ATOM 793 C CA . ALA A 1 100 ? -3.904 -1.510 -1.614 1.00 92.88 100 ALA A CA 1
ATOM 794 C C . ALA A 1 100 ? -3.335 -1.737 -3.012 1.00 92.88 100 ALA A C 1
ATOM 796 O O . ALA A 1 100 ? -3.109 -2.874 -3.422 1.00 92.88 100 ALA A O 1
ATOM 797 N N . GLU A 1 101 ? -3.038 -0.649 -3.711 1.00 96.38 101 GLU A N 1
ATOM 798 C CA . GLU A 1 101 ? -2.302 -0.665 -4.967 1.00 96.38 101 GLU A CA 1
ATOM 799 C C . GLU A 1 101 ? -1.409 0.567 -5.022 1.00 96.38 101 GLU A C 1
ATOM 801 O O . GLU A 1 101 ? -1.869 1.704 -4.888 1.00 96.38 101 GLU A O 1
ATOM 806 N N . PHE A 1 102 ? -0.122 0.337 -5.251 1.00 96.75 102 PHE A N 1
ATOM 807 C CA . PHE A 1 102 ? 0.832 1.403 -5.500 1.00 96.75 102 PHE A CA 1
ATOM 808 C C . PHE A 1 102 ? 1.687 1.057 -6.704 1.00 96.75 102 PHE A C 1
ATOM 810 O O . PHE A 1 102 ? 1.970 -0.109 -6.967 1.00 96.75 102 PHE A O 1
ATOM 817 N N . TYR A 1 103 ? 2.133 2.078 -7.421 1.00 96.12 103 TYR A N 1
ATOM 818 C CA . TYR A 1 103 ? 2.942 1.893 -8.612 1.00 96.12 103 TYR A CA 1
ATOM 819 C C . TYR A 1 103 ? 3.975 2.996 -8.776 1.00 96.12 103 TYR A C 1
ATOM 821 O O . TYR A 1 103 ? 3.867 4.085 -8.206 1.00 96.12 103 TYR A O 1
ATOM 829 N N . PHE A 1 104 ? 4.975 2.711 -9.596 1.00 93.25 104 PHE A N 1
ATOM 830 C CA . PHE A 1 104 ? 5.863 3.718 -10.153 1.00 93.25 104 PHE A CA 1
ATOM 831 C C . PHE A 1 104 ? 5.904 3.554 -11.669 1.00 93.25 104 PHE A C 1
ATOM 833 O O . PHE A 1 104 ? 5.604 2.486 -12.205 1.00 93.25 104 PHE A O 1
ATOM 840 N N . SER A 1 105 ? 6.260 4.623 -12.371 1.00 91.62 105 SER A N 1
ATOM 841 C CA . SER A 1 105 ? 6.289 4.630 -13.831 1.00 91.62 105 SER A CA 1
ATOM 842 C C . SER A 1 105 ? 7.590 5.210 -14.345 1.00 91.62 105 SER A C 1
ATOM 844 O O . SER A 1 105 ? 8.163 6.117 -13.739 1.00 91.62 105 SER A O 1
ATOM 846 N N . TYR A 1 106 ? 8.000 4.720 -15.506 1.00 87.88 106 TYR A N 1
ATOM 847 C CA . TYR A 1 106 ? 9.137 5.218 -16.251 1.00 87.88 106 TYR A CA 1
ATOM 848 C C . TYR A 1 106 ? 8.721 5.535 -17.686 1.00 87.88 106 TYR A C 1
ATOM 850 O O . TYR A 1 106 ? 8.031 4.754 -18.344 1.00 87.88 106 TYR A O 1
ATOM 858 N N . LYS A 1 107 ? 9.143 6.696 -18.179 1.00 86.62 107 LYS A N 1
ATOM 859 C CA . LYS A 1 107 ? 8.972 7.089 -19.575 1.00 86.62 107 LYS A CA 1
ATOM 860 C C . LYS A 1 107 ? 10.273 7.673 -20.102 1.00 86.62 107 LYS A C 1
ATOM 862 O O . LYS A 1 107 ? 10.653 8.769 -19.683 1.00 86.62 107 LYS A O 1
ATOM 867 N N . HIS A 1 108 ? 10.900 6.956 -21.032 1.00 81.38 108 HIS A N 1
ATOM 868 C CA . HIS A 1 108 ? 12.022 7.474 -21.804 1.00 81.38 108 HIS A CA 1
ATOM 869 C C . HIS A 1 108 ? 11.573 8.629 -22.712 1.00 81.38 108 HIS A C 1
ATOM 871 O O . HIS A 1 108 ? 10.407 8.712 -23.106 1.00 81.38 108 HIS A O 1
ATOM 877 N N . GLU A 1 109 ? 12.499 9.520 -23.065 1.00 78.81 109 GLU A N 1
ATOM 878 C CA . GLU A 1 109 ? 12.209 10.720 -23.858 1.00 78.81 109 GLU A CA 1
ATOM 879 C C . GLU A 1 109 ? 11.657 10.407 -25.254 1.00 78.81 109 GLU A C 1
ATOM 881 O O . GLU A 1 109 ? 10.740 11.086 -25.714 1.00 78.81 109 GLU A O 1
ATOM 886 N N . SER A 1 110 ? 12.152 9.347 -25.894 1.00 80.69 110 SER A N 1
ATOM 887 C CA . SER A 1 110 ? 11.691 8.911 -27.218 1.00 80.69 110 SER A CA 1
ATOM 888 C C . SER A 1 110 ? 10.349 8.168 -27.202 1.00 80.69 110 SER A C 1
ATOM 890 O O . SER A 1 110 ? 9.763 7.934 -28.260 1.00 80.69 110 SER A O 1
ATOM 892 N N . TRP A 1 111 ? 9.822 7.787 -26.034 1.00 82.31 111 TRP A N 1
ATOM 893 C CA . TRP A 1 111 ? 8.622 6.954 -25.967 1.00 82.31 111 TRP A CA 1
ATOM 894 C C . TRP A 1 111 ? 7.338 7.781 -25.939 1.00 82.31 111 TRP A C 1
ATOM 896 O O . TRP A 1 111 ? 7.225 8.806 -25.266 1.00 82.31 111 TRP A O 1
ATOM 906 N N . LYS A 1 112 ? 6.292 7.281 -26.607 1.00 84.38 112 LYS A N 1
ATOM 907 C CA . LYS A 1 112 ? 4.942 7.867 -26.520 1.00 84.38 112 LYS A CA 1
ATOM 908 C C . LYS A 1 112 ? 4.232 7.479 -25.219 1.00 84.38 112 LYS A C 1
ATOM 910 O O . LYS A 1 112 ? 3.557 8.320 -24.620 1.00 84.38 112 LYS A O 1
ATOM 915 N N . ARG A 1 113 ? 4.421 6.239 -24.759 1.00 86.31 113 ARG A N 1
ATOM 916 C CA . ARG A 1 113 ? 3.789 5.650 -23.565 1.00 86.31 113 ARG A CA 1
ATOM 917 C C . ARG A 1 113 ? 4.826 5.381 -22.473 1.00 86.31 113 ARG A C 1
ATOM 919 O O . ARG A 1 113 ? 6.013 5.280 -22.760 1.00 86.31 113 ARG A O 1
ATOM 926 N N . SER A 1 114 ? 4.377 5.315 -21.225 1.00 89.38 114 SER A N 1
ATOM 927 C CA . SER A 1 114 ? 5.206 4.923 -20.081 1.00 89.38 114 SER A CA 1
ATOM 928 C C . SER A 1 114 ? 5.091 3.427 -19.817 1.00 89.38 114 SER A C 1
ATOM 930 O O . SER A 1 114 ? 4.011 2.868 -19.992 1.00 89.38 114 SER A O 1
ATOM 932 N N . SER A 1 115 ? 6.152 2.828 -19.293 1.00 91.00 115 SER A N 1
ATOM 933 C CA . SER A 1 115 ? 6.072 1.544 -18.598 1.00 91.00 115 SER A CA 1
ATOM 934 C C . SER A 1 115 ? 5.770 1.792 -17.114 1.00 91.00 115 SER A C 1
ATOM 936 O O . SER A 1 115 ? 6.190 2.813 -16.558 1.00 91.00 115 SER A O 1
ATOM 938 N N . TYR A 1 116 ? 5.060 0.889 -16.443 1.00 93.75 116 TYR A N 1
ATOM 939 C CA . TYR A 1 116 ? 4.878 0.945 -14.988 1.00 93.75 116 TYR A CA 1
ATOM 940 C C . TYR A 1 116 ? 4.949 -0.441 -14.351 1.00 93.75 116 TYR A C 1
ATOM 942 O O . TYR A 1 116 ? 4.660 -1.445 -14.997 1.00 93.75 116 TYR A O 1
ATOM 950 N N . LEU A 1 117 ? 5.319 -0.466 -13.074 1.00 96.00 117 LEU A N 1
ATOM 951 C CA . LEU A 1 117 ? 5.209 -1.636 -12.212 1.00 96.00 117 LEU A CA 1
ATOM 952 C C . LEU A 1 117 ? 4.339 -1.242 -11.021 1.00 96.00 117 LEU A C 1
ATOM 954 O O . LEU A 1 117 ? 4.641 -0.264 -10.328 1.00 96.00 117 LEU A O 1
ATOM 958 N N . SER A 1 118 ? 3.260 -1.990 -10.804 1.00 97.38 118 SER A N 1
ATOM 959 C CA . SER A 1 118 ? 2.413 -1.890 -9.622 1.00 97.38 118 SER A CA 1
ATOM 960 C C . SER A 1 118 ? 2.550 -3.124 -8.736 1.00 97.38 118 SER A C 1
ATOM 962 O O . SER A 1 118 ? 2.802 -4.236 -9.201 1.00 97.38 118 SER A O 1
ATOM 964 N N . VAL A 1 119 ? 2.423 -2.904 -7.433 1.00 97.88 119 VAL A N 1
ATOM 965 C CA . VAL A 1 119 ? 2.285 -3.950 -6.421 1.00 97.88 119 VAL A CA 1
ATOM 966 C C . VAL A 1 119 ? 0.920 -3.755 -5.798 1.00 97.88 119 VAL A C 1
ATOM 968 O O . VAL A 1 119 ? 0.559 -2.630 -5.434 1.00 97.88 119 VAL A O 1
ATOM 971 N N . PHE A 1 120 ? 0.171 -4.841 -5.669 1.00 96.50 120 PHE A N 1
ATOM 972 C CA . PHE A 1 120 ? -1.191 -4.763 -5.186 1.00 96.50 120 PHE A CA 1
ATOM 973 C C . PHE A 1 120 ? -1.596 -5.944 -4.314 1.00 96.50 120 PHE A C 1
ATOM 975 O O . PHE A 1 120 ? -1.024 -7.034 -4.372 1.00 96.50 120 PHE A O 1
ATOM 982 N N . GLN A 1 121 ? -2.618 -5.703 -3.504 1.00 95.44 121 GLN A N 1
ATOM 983 C CA . GLN A 1 121 ? -3.293 -6.699 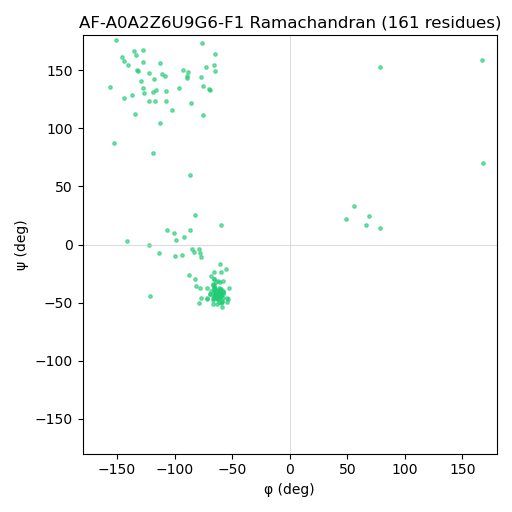-2.694 1.00 95.44 121 GLN A CA 1
ATOM 984 C C . GLN A 1 121 ? -4.798 -6.451 -2.795 1.00 95.44 121 GLN A C 1
ATOM 986 O O . GLN A 1 121 ? -5.265 -5.330 -2.602 1.00 95.44 121 GLN A O 1
ATOM 991 N N . LYS A 1 122 ? -5.565 -7.498 -3.113 1.00 92.94 122 LYS A N 1
ATOM 992 C CA . LYS A 1 122 ? -7.011 -7.373 -3.345 1.00 92.94 122 LYS A CA 1
ATOM 993 C C . LYS A 1 122 ? -7.813 -7.249 -2.053 1.00 92.94 122 LYS A C 1
ATOM 995 O O . LYS A 1 122 ? -8.672 -6.384 -1.952 1.00 92.94 122 LYS A O 1
ATOM 1000 N N . ASN A 1 123 ? -7.532 -8.092 -1.068 1.00 91.12 123 ASN A N 1
ATOM 1001 C CA . ASN A 1 123 ? -8.158 -8.083 0.257 1.00 91.12 123 ASN A CA 1
ATOM 1002 C C . ASN A 1 123 ? -7.177 -8.634 1.307 1.00 91.12 123 ASN A C 1
ATOM 1004 O O . ASN A 1 123 ? -6.072 -9.046 0.950 1.00 91.12 123 ASN A O 1
ATOM 1008 N N . GLU A 1 124 ? -7.562 -8.622 2.587 1.00 88.88 124 GLU A N 1
ATOM 1009 C CA . GLU A 1 124 ? -6.673 -8.990 3.704 1.00 88.88 124 GLU A CA 1
ATOM 1010 C C . GLU A 1 124 ? -6.097 -10.411 3.588 1.00 88.88 124 GLU A C 1
ATOM 1012 O O . GLU A 1 124 ? -4.955 -10.634 3.990 1.00 88.88 124 GLU A O 1
ATOM 1017 N N . ASP A 1 125 ? -6.853 -11.330 2.983 1.00 90.81 125 ASP A N 1
ATOM 1018 C CA . ASP A 1 125 ? -6.489 -12.743 2.822 1.00 90.81 125 ASP A CA 1
ATOM 1019 C C . ASP A 1 125 ? -5.786 -13.042 1.487 1.00 90.81 125 ASP A C 1
ATOM 1021 O O . ASP A 1 125 ? -5.292 -14.147 1.261 1.00 90.81 125 ASP A O 1
ATOM 1025 N N . SER A 1 126 ? -5.744 -12.070 0.572 1.00 91.62 126 SER A N 1
ATOM 1026 C CA . SER A 1 126 ? -5.102 -12.237 -0.731 1.00 91.62 126 SER A CA 1
ATOM 1027 C C . SER A 1 126 ? -3.589 -12.151 -0.614 1.00 91.62 126 SER A C 1
ATOM 1029 O O . SER A 1 126 ? -3.050 -11.308 0.106 1.00 91.62 126 SER A O 1
ATOM 1031 N N . THR A 1 127 ? -2.895 -12.956 -1.415 1.00 93.75 127 THR A N 1
ATOM 1032 C CA . THR A 1 127 ? -1.461 -12.785 -1.635 1.00 93.75 127 THR A CA 1
ATOM 1033 C C . THR A 1 127 ? -1.178 -11.466 -2.354 1.00 93.75 127 THR A C 1
ATOM 1035 O O . THR A 1 127 ? -1.987 -10.966 -3.142 1.00 93.75 127 THR A O 1
ATOM 1038 N N . VAL A 1 128 ? -0.011 -10.890 -2.067 1.00 95.81 128 VAL A N 1
ATOM 1039 C CA . VAL A 1 128 ? 0.502 -9.725 -2.794 1.00 95.81 128 VAL A CA 1
ATOM 1040 C C . VAL A 1 128 ? 0.884 -10.157 -4.205 1.00 95.81 128 VAL A C 1
ATOM 1042 O O . VAL A 1 128 ? 1.582 -11.156 -4.370 1.00 95.81 128 VAL A O 1
ATOM 1045 N N . ARG A 1 129 ? 0.454 -9.392 -5.206 1.00 97.50 129 ARG A N 1
ATOM 1046 C CA . ARG A 1 129 ? 0.737 -9.638 -6.623 1.00 97.50 129 ARG A CA 1
ATOM 1047 C C . ARG A 1 129 ? 1.329 -8.397 -7.278 1.00 97.50 129 ARG A C 1
ATOM 1049 O O . ARG A 1 129 ? 1.323 -7.304 -6.707 1.00 97.50 129 ARG A O 1
ATOM 1056 N N . TYR A 1 130 ? 1.855 -8.586 -8.479 1.00 97.88 130 TYR A N 1
ATOM 1057 C CA . TYR A 1 130 ? 2.598 -7.573 -9.211 1.00 97.88 130 TYR A CA 1
ATOM 1058 C C . TYR A 1 130 ? 2.040 -7.454 -10.613 1.00 97.88 130 TYR A C 1
ATOM 1060 O O . TYR A 1 130 ? 1.738 -8.461 -11.247 1.00 97.88 130 TYR A O 1
ATOM 1068 N N . THR A 1 131 ? 1.955 -6.233 -11.115 1.00 97.00 131 THR A N 1
ATOM 1069 C CA . THR A 1 131 ? 1.532 -5.973 -12.483 1.00 97.00 131 THR A CA 1
ATOM 1070 C C . THR A 1 131 ? 2.571 -5.111 -13.174 1.00 97.00 131 THR A C 1
ATOM 1072 O O . THR A 1 131 ? 2.985 -4.079 -12.652 1.00 97.00 131 THR A O 1
ATOM 1075 N N . VAL A 1 132 ? 2.989 -5.529 -14.363 1.00 95.50 132 VAL A N 1
ATOM 1076 C CA . VAL A 1 132 ? 3.928 -4.803 -15.212 1.00 95.50 132 VAL A CA 1
ATOM 1077 C C . VAL A 1 132 ? 3.217 -4.428 -16.498 1.00 95.50 132 VAL A C 1
ATOM 1079 O O . VAL A 1 132 ? 2.711 -5.283 -17.219 1.00 95.50 132 VAL A O 1
ATOM 1082 N N . HIS A 1 133 ? 3.198 -3.139 -16.803 1.00 93.25 133 HIS A N 1
ATOM 1083 C CA . HIS A 1 133 ? 2.794 -2.641 -18.106 1.00 93.25 133 HIS A CA 1
ATOM 1084 C C . HIS A 1 133 ? 4.027 -2.146 -18.843 1.00 93.25 133 HIS A C 1
ATOM 1086 O O . HIS A 1 133 ? 4.740 -1.266 -18.353 1.00 93.25 133 HIS A O 1
ATOM 1092 N N . SER A 1 134 ? 4.268 -2.700 -20.028 1.00 87.94 134 SER A N 1
ATOM 1093 C CA . SER A 1 134 ? 5.297 -2.190 -20.924 1.00 87.94 134 SER A CA 1
ATOM 1094 C C . SER A 1 134 ? 4.710 -1.124 -21.838 1.00 87.94 134 SER A C 1
ATOM 1096 O O . SER A 1 134 ? 3.592 -1.257 -22.324 1.00 87.94 134 SER A O 1
ATOM 1098 N N . HIS A 1 135 ? 5.498 -0.107 -22.174 1.00 79.31 135 HIS A N 1
ATOM 1099 C CA . HIS A 1 135 ? 5.102 0.936 -23.119 1.00 79.31 135 HIS A CA 1
ATOM 1100 C C . HIS A 1 135 ? 4.662 0.406 -24.507 1.00 79.31 135 HIS A C 1
ATOM 1102 O O . HIS A 1 135 ? 3.969 1.120 -25.240 1.00 79.31 135 HIS A O 1
ATOM 1108 N N . ASN A 1 136 ? 5.065 -0.818 -24.875 1.00 79.31 136 ASN A N 1
ATOM 1109 C CA . ASN A 1 136 ? 4.836 -1.456 -26.177 1.00 79.31 136 ASN A CA 1
ATOM 1110 C C . ASN A 1 136 ? 4.081 -2.801 -26.122 1.00 79.31 136 ASN A C 1
ATOM 1112 O O . ASN A 1 136 ? 3.864 -3.399 -27.174 1.00 79.31 136 ASN A O 1
ATOM 1116 N N . LYS A 1 137 ? 3.698 -3.290 -24.937 1.00 82.06 137 LYS A N 1
ATOM 1117 C CA . LYS A 1 137 ? 3.011 -4.582 -24.766 1.00 82.06 137 LYS A CA 1
ATOM 1118 C C . LYS A 1 137 ? 1.841 -4.455 -23.800 1.00 82.06 137 LYS A C 1
ATOM 1120 O O . LYS A 1 137 ? 1.723 -3.475 -23.064 1.00 82.06 137 LYS A O 1
ATOM 1125 N N . ASP A 1 138 ? 1.000 -5.479 -23.801 1.00 85.50 138 ASP A N 1
ATOM 1126 C CA . ASP A 1 138 ? -0.075 -5.605 -22.831 1.00 85.50 138 ASP A CA 1
ATOM 1127 C C . ASP A 1 138 ? 0.455 -5.785 -21.407 1.00 85.50 138 ASP A C 1
ATOM 1129 O O . ASP A 1 138 ? 1.631 -6.059 -21.153 1.00 85.50 138 ASP A O 1
ATOM 1133 N N . MET A 1 139 ? -0.456 -5.566 -20.470 1.00 91.62 139 MET A N 1
ATOM 1134 C CA . MET A 1 139 ? -0.221 -5.695 -19.046 1.00 91.62 139 MET A CA 1
ATOM 1135 C C . MET A 1 139 ? -0.046 -7.168 -18.654 1.00 91.62 139 MET A C 1
ATOM 1137 O O . MET A 1 139 ? -0.846 -8.016 -19.045 1.00 91.62 139 MET A O 1
ATOM 1141 N N . VAL A 1 140 ? 0.978 -7.463 -17.853 1.00 95.50 140 VAL A N 1
ATOM 1142 C CA . VAL A 1 140 ? 1.274 -8.810 -17.348 1.00 95.50 140 VAL A CA 1
ATOM 1143 C C . VAL A 1 140 ? 1.200 -8.803 -15.827 1.00 95.50 140 VAL A C 1
ATOM 1145 O O . VAL A 1 140 ? 1.803 -7.944 -15.186 1.00 95.50 140 VAL A O 1
ATOM 1148 N N . THR A 1 141 ? 0.490 -9.770 -15.246 1.00 96.81 141 THR A N 1
ATOM 1149 C CA . THR A 1 141 ? 0.415 -9.968 -13.792 1.00 96.81 141 THR A CA 1
ATOM 1150 C C . THR A 1 141 ? 1.215 -11.201 -13.390 1.00 96.81 141 THR A C 1
ATOM 1152 O O . THR A 1 141 ? 1.053 -12.263 -13.988 1.00 96.81 141 THR A O 1
ATOM 1155 N N . VAL A 1 142 ? 2.050 -11.062 -12.362 1.00 96.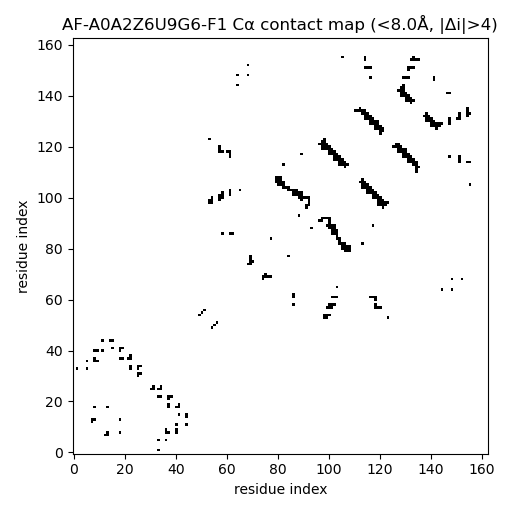81 142 VAL A N 1
ATOM 1156 C CA . VAL A 1 142 ? 2.908 -12.122 -11.817 1.00 96.81 142 VAL A CA 1
ATOM 1157 C C . VAL A 1 142 ? 2.817 -12.174 -10.293 1.00 96.81 142 VAL A C 1
ATOM 1159 O O . VAL A 1 142 ? 2.353 -11.231 -9.642 1.00 96.81 142 VAL A O 1
ATOM 1162 N N . ASP A 1 143 ? 3.263 -13.286 -9.715 1.00 96.31 143 ASP A N 1
ATOM 1163 C CA . ASP A 1 143 ? 3.110 -13.566 -8.283 1.00 96.31 143 ASP A CA 1
ATOM 1164 C C . ASP A 1 143 ? 4.376 -13.260 -7.472 1.00 96.31 143 ASP A C 1
ATOM 1166 O O . ASP A 1 143 ? 4.334 -13.224 -6.241 1.00 96.31 143 ASP A O 1
ATOM 1170 N N . THR A 1 144 ? 5.504 -12.988 -8.136 1.00 96.12 144 THR A N 1
ATOM 1171 C CA . THR A 1 144 ? 6.783 -12.732 -7.467 1.00 96.12 144 THR A CA 1
ATOM 1172 C C . THR A 1 144 ? 7.375 -11.374 -7.832 1.00 96.12 144 THR A C 1
ATOM 1174 O O . THR A 1 144 ? 7.238 -10.883 -8.953 1.00 96.12 144 THR A O 1
ATOM 1177 N N . SER A 1 145 ? 8.092 -10.762 -6.880 1.00 95.31 145 SER A N 1
ATOM 1178 C CA . SER A 1 145 ? 8.783 -9.496 -7.146 1.00 95.31 145 SER A CA 1
ATOM 1179 C C . SER A 1 145 ? 9.912 -9.659 -8.155 1.00 95.31 145 SER A C 1
ATOM 1181 O O . SER A 1 145 ? 10.136 -8.751 -8.941 1.00 95.31 145 SER A O 1
ATOM 1183 N N . ASN A 1 146 ? 10.609 -10.799 -8.147 1.00 95.94 146 ASN A N 1
ATOM 1184 C CA . ASN A 1 146 ? 11.759 -11.020 -9.023 1.00 95.94 146 ASN A CA 1
ATOM 1185 C C . ASN A 1 146 ? 11.325 -11.075 -10.490 1.00 95.94 146 ASN A C 1
ATOM 1187 O O . ASN A 1 146 ? 11.911 -10.389 -11.320 1.00 95.94 146 ASN A O 1
ATOM 1191 N N . GLU A 1 147 ? 10.255 -11.812 -10.798 1.00 96.19 147 GLU A N 1
ATOM 1192 C CA . GLU A 1 147 ? 9.693 -11.842 -12.153 1.00 96.19 147 GLU A CA 1
ATOM 1193 C C . GLU A 1 147 ? 9.216 -10.454 -12.587 1.00 96.19 147 GLU A C 1
ATOM 1195 O O . GLU A 1 147 ? 9.502 -10.025 -13.700 1.00 96.19 147 GLU A O 1
ATOM 1200 N N . ALA A 1 148 ? 8.539 -9.712 -11.703 1.00 96.06 148 ALA A N 1
ATOM 1201 C CA . ALA A 1 148 ? 8.066 -8.366 -12.016 1.00 96.06 148 ALA A CA 1
ATOM 1202 C C . ALA A 1 148 ? 9.220 -7.390 -12.298 1.00 96.06 148 ALA A C 1
ATOM 1204 O O . ALA A 1 148 ? 9.136 -6.582 -13.223 1.00 96.06 148 ALA A O 1
ATOM 1205 N N . ILE A 1 149 ? 10.295 -7.466 -11.509 1.00 94.38 149 ILE A N 1
ATOM 1206 C CA . ILE A 1 149 ? 11.498 -6.648 -11.684 1.00 94.38 149 ILE A CA 1
ATOM 1207 C C . ILE A 1 149 ? 12.137 -6.932 -13.040 1.00 94.38 149 ILE A C 1
ATOM 1209 O O . ILE A 1 149 ? 12.414 -5.988 -13.778 1.00 94.38 149 ILE A O 1
ATOM 1213 N N . GLU A 1 150 ? 12.343 -8.203 -13.387 1.00 93.25 150 GLU A N 1
ATOM 1214 C CA . GLU A 1 150 ? 12.968 -8.568 -14.660 1.00 93.25 150 GLU A CA 1
ATOM 1215 C C . GLU A 1 150 ? 12.085 -8.182 -15.852 1.00 93.25 150 GLU A C 1
ATOM 1217 O O . GLU A 1 150 ? 12.568 -7.524 -16.772 1.00 93.25 150 GLU A O 1
ATOM 1222 N N . LEU A 1 151 ? 10.773 -8.433 -15.788 1.00 93.00 151 LEU A N 1
ATOM 1223 C CA . LEU A 1 151 ? 9.829 -7.976 -16.815 1.00 93.00 151 LEU A CA 1
ATOM 1224 C C . LEU A 1 151 ? 9.863 -6.455 -16.996 1.00 93.00 151 LEU A C 1
ATOM 1226 O O . LEU A 1 151 ? 9.814 -5.955 -18.121 1.00 93.00 151 LEU A O 1
ATOM 1230 N N . PHE A 1 152 ? 9.950 -5.699 -15.900 1.00 92.25 152 PHE A N 1
ATOM 1231 C CA . PHE A 1 152 ? 10.034 -4.247 -15.981 1.00 92.25 152 PHE A CA 1
ATOM 1232 C C . PHE A 1 152 ? 11.376 -3.790 -16.564 1.00 92.25 152 PHE A C 1
ATOM 1234 O O . PHE A 1 152 ? 11.382 -2.923 -17.435 1.00 92.25 152 PHE A O 1
ATOM 1241 N N . LYS A 1 153 ? 12.500 -4.396 -16.152 1.00 89.25 153 LYS A N 1
ATOM 1242 C CA . LYS A 1 153 ? 13.835 -4.157 -16.736 1.00 89.25 153 LYS A CA 1
ATOM 1243 C C . LYS A 1 153 ? 13.874 -4.457 -18.231 1.00 89.25 153 LYS A C 1
ATOM 1245 O O . LYS A 1 153 ? 14.459 -3.696 -18.993 1.00 89.25 153 LYS A O 1
ATOM 1250 N N . GLU A 1 154 ? 13.226 -5.519 -18.686 1.00 88.56 154 GLU A N 1
ATOM 1251 C CA . GLU A 1 154 ? 13.097 -5.807 -20.115 1.00 88.56 154 GLU A CA 1
ATOM 1252 C C . GLU A 1 154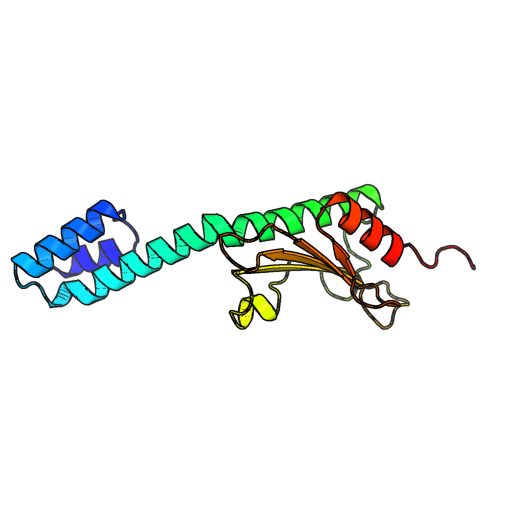 ? 12.254 -4.748 -20.833 1.00 88.56 154 GLU A C 1
ATOM 1254 O O . GLU A 1 154 ? 12.662 -4.226 -21.874 1.00 88.56 154 GLU A O 1
ATOM 1259 N N . ALA A 1 155 ? 11.111 -4.373 -20.248 1.00 86.94 155 ALA A N 1
ATOM 1260 C CA . ALA A 1 155 ? 10.190 -3.367 -20.781 1.00 86.94 155 ALA A CA 1
ATOM 1261 C C . ALA A 1 155 ? 10.818 -1.976 -20.946 1.00 86.94 155 ALA A C 1
ATOM 1263 O O . ALA A 1 155 ? 10.253 -1.116 -21.631 1.00 86.94 155 ALA A O 1
ATOM 1264 N N . ILE A 1 156 ? 11.955 -1.740 -20.292 1.00 82.38 156 ILE A N 1
ATOM 1265 C CA . ILE A 1 156 ? 12.676 -0.472 -20.328 1.00 82.38 156 ILE A CA 1
ATOM 1266 C C . ILE A 1 156 ? 14.052 -0.540 -21.009 1.00 82.38 156 ILE A C 1
ATOM 1268 O O . ILE A 1 156 ? 14.644 0.508 -21.254 1.00 82.38 156 ILE A O 1
ATOM 1272 N N . LYS A 1 157 ? 14.539 -1.736 -21.373 1.00 78.38 157 LYS A N 1
ATOM 1273 C CA . LYS A 1 157 ? 15.837 -1.961 -22.046 1.00 78.38 157 LYS A CA 1
ATOM 1274 C C . LYS A 1 157 ? 15.813 -1.853 -23.580 1.00 78.38 157 LYS A C 1
ATOM 1276 O O . LYS A 1 157 ? 16.784 -2.195 -24.243 1.00 78.38 157 LYS A O 1
ATOM 1281 N N . THR A 1 158 ? 14.743 -1.339 -24.176 1.00 55.81 158 THR A N 1
ATOM 1282 C CA . THR A 1 158 ? 14.597 -1.141 -25.636 1.00 55.81 158 THR A CA 1
ATOM 1283 C C . THR A 1 158 ? 14.572 0.375 -25.907 1.00 55.81 158 THR A C 1
ATOM 1285 O O . THR A 1 158 ? 13.622 1.031 -25.503 1.00 55.81 158 THR A O 1
ATOM 1288 N N . GLU A 1 159 ? 15.597 1.072 -26.419 1.00 48.84 159 GLU A N 1
ATOM 1289 C CA . GLU A 1 159 ? 16.394 0.905 -27.649 1.00 48.84 159 GLU A CA 1
ATOM 1290 C C . GLU A 1 159 ? 17.830 1.485 -27.469 1.00 48.84 159 GLU A C 1
ATOM 1292 O O . GLU A 1 159 ? 18.081 2.643 -27.793 1.00 48.84 159 GLU A O 1
ATOM 1297 N N . GLN A 1 160 ? 18.809 0.721 -26.968 1.00 43.47 160 GLN A N 1
ATOM 1298 C CA . GLN A 1 160 ? 20.238 1.097 -27.118 1.00 43.47 160 GLN A CA 1
ATOM 1299 C C . GLN A 1 160 ? 20.939 0.364 -28.270 1.00 43.47 160 GLN A C 1
ATOM 1301 O O . GLN A 1 160 ? 22.131 0.542 -28.494 1.00 43.47 160 GLN A O 1
ATOM 1306 N N . THR A 1 161 ? 20.211 -0.440 -29.040 1.00 38.56 161 THR A N 1
ATOM 1307 C CA . THR A 1 161 ? 20.752 -1.187 -30.180 1.00 38.56 161 THR A CA 1
ATOM 1308 C C . THR A 1 161 ? 20.031 -0.729 -31.437 1.00 38.56 161 THR A C 1
ATOM 1310 O O . THR A 1 161 ? 19.049 -1.343 -31.833 1.00 38.56 161 THR A O 1
ATOM 1313 N N . ASN A 1 162 ? 20.442 0.434 -31.951 1.00 33.66 162 ASN A N 1
ATOM 1314 C CA . ASN A 1 162 ? 20.388 0.889 -33.351 1.00 33.66 162 ASN A CA 1
ATOM 1315 C C . ASN A 1 162 ? 20.692 2.400 -33.382 1.00 33.66 162 ASN A C 1
ATOM 1317 O O . ASN A 1 162 ? 19.805 3.220 -33.618 1.00 33.66 162 ASN A O 1
ATOM 1321 N N . ALA A 1 163 ? 21.943 2.765 -33.102 1.00 32.06 163 ALA A N 1
ATOM 1322 C CA . ALA A 1 163 ? 22.523 4.057 -33.460 1.00 32.06 163 ALA A CA 1
ATOM 1323 C C . ALA A 1 163 ? 23.929 3.810 -34.008 1.00 32.06 163 ALA A C 1
ATOM 1325 O O . ALA A 1 163 ? 24.649 3.000 -33.380 1.00 32.06 163 ALA A O 1
#